Protein AF-A0A359E892-F1 (afdb_monomer)

Structure (mmCIF, N/CA/C/O backbone):
data_AF-A0A359E892-F1
#
_entry.id   AF-A0A359E892-F1
#
loop_
_atom_site.group_PDB
_atom_site.id
_atom_site.type_symbol
_atom_site.label_atom_id
_atom_site.label_alt_id
_atom_site.label_comp_id
_atom_site.label_asym_id
_atom_site.label_entity_id
_atom_site.label_seq_id
_atom_site.pdbx_PDB_ins_code
_atom_site.Cartn_x
_atom_site.Cartn_y
_atom_site.Cartn_z
_atom_site.occupancy
_atom_site.B_iso_or_equiv
_atom_site.auth_seq_id
_atom_site.auth_comp_id
_atom_site.auth_asym_id
_atom_site.auth_atom_id
_atom_site.pdbx_PDB_model_num
ATOM 1 N N . GLN A 1 1 ? -13.902 -1.724 32.786 1.00 58.81 1 GLN A N 1
ATOM 2 C CA . GLN A 1 1 ? -14.120 -2.306 31.445 1.00 58.81 1 GLN A CA 1
ATOM 3 C C . GLN A 1 1 ? -14.524 -1.246 30.412 1.00 58.81 1 GLN A C 1
ATOM 5 O O . GLN A 1 1 ? -14.119 -1.387 29.271 1.00 58.81 1 GLN A O 1
ATOM 10 N N . GLU A 1 2 ? -15.179 -0.138 30.788 1.00 62.97 2 GLU A N 1
ATOM 11 C CA . GLU A 1 2 ? -15.534 0.964 29.860 1.00 62.97 2 GLU A CA 1
ATOM 12 C C . GLU A 1 2 ? -14.334 1.720 29.248 1.00 62.97 2 GLU A C 1
ATOM 14 O O . GLU A 1 2 ? -14.378 2.104 28.084 1.00 62.97 2 GLU A O 1
ATOM 19 N N . ALA A 1 3 ? -13.229 1.887 29.985 1.00 68.88 3 ALA A N 1
ATOM 20 C CA . ALA A 1 3 ? -12.053 2.614 29.488 1.00 68.88 3 ALA A CA 1
ATOM 21 C C . ALA A 1 3 ? -11.307 1.894 28.344 1.00 68.88 3 ALA A C 1
ATOM 23 O O . ALA A 1 3 ? -10.743 2.558 27.481 1.00 68.88 3 ALA A O 1
ATOM 24 N N . ALA A 1 4 ? -11.314 0.554 28.322 1.00 74.25 4 ALA A N 1
ATOM 25 C CA . ALA A 1 4 ? -10.656 -0.225 27.269 1.00 74.25 4 ALA A CA 1
ATOM 26 C C . ALA A 1 4 ? -11.403 -0.093 25.931 1.00 74.25 4 ALA A C 1
ATOM 28 O O . ALA A 1 4 ? -10.790 0.240 24.925 1.00 74.25 4 ALA A O 1
ATOM 29 N N . GLY A 1 5 ? -12.738 -0.206 25.947 1.00 80.69 5 GLY A N 1
ATOM 30 C CA . GLY A 1 5 ? -13.552 -0.023 24.739 1.00 80.69 5 GLY A CA 1
ATOM 31 C C . GLY A 1 5 ? -13.447 1.385 24.142 1.00 80.69 5 GLY A C 1
ATOM 32 O O . GLY A 1 5 ? -13.447 1.538 22.924 1.00 80.69 5 GLY A O 1
ATOM 33 N N . TYR A 1 6 ? -13.284 2.417 24.980 1.00 85.81 6 TYR A N 1
ATOM 34 C CA . TYR A 1 6 ? -13.064 3.783 24.496 1.00 85.81 6 TYR A CA 1
ATOM 35 C C . TYR A 1 6 ? -11.696 3.950 23.813 1.00 85.81 6 TYR A C 1
ATOM 37 O O . TYR A 1 6 ? -11.580 4.673 22.823 1.00 85.81 6 TYR A O 1
ATOM 45 N N . ILE A 1 7 ? -10.655 3.268 24.308 1.00 87.81 7 ILE A N 1
ATOM 46 C CA . ILE A 1 7 ? -9.331 3.259 23.667 1.00 87.81 7 ILE A CA 1
ATOM 47 C C . ILE A 1 7 ? -9.412 2.577 22.299 1.00 87.81 7 ILE A C 1
ATOM 49 O O . ILE A 1 7 ? -8.893 3.129 21.329 1.00 87.81 7 ILE A O 1
ATOM 53 N N . ASP A 1 8 ? -10.099 1.440 22.202 1.00 89.44 8 ASP A N 1
ATOM 54 C CA . ASP A 1 8 ? -10.245 0.705 20.943 1.00 89.44 8 ASP A CA 1
ATOM 55 C C . ASP A 1 8 ? -11.016 1.528 19.900 1.00 89.44 8 ASP A C 1
ATOM 57 O O . ASP A 1 8 ? -10.581 1.655 18.756 1.00 89.44 8 ASP A O 1
ATOM 61 N N . GLU A 1 9 ? -12.103 2.195 20.304 1.00 92.75 9 GLU A N 1
ATOM 62 C CA . GLU A 1 9 ? -12.855 3.097 19.423 1.00 92.75 9 GLU A CA 1
ATOM 63 C C . GLU A 1 9 ? -11.991 4.269 18.922 1.00 92.75 9 GLU A C 1
ATOM 65 O O . GLU A 1 9 ? -12.062 4.662 17.752 1.00 92.75 9 GLU A O 1
ATOM 70 N N . LEU A 1 10 ? -11.155 4.846 19.790 1.00 94.38 10 LEU A N 1
ATOM 71 C CA . LEU A 1 10 ? -10.240 5.918 19.402 1.00 94.38 10 LEU A CA 1
ATOM 72 C C . LEU A 1 10 ? -9.145 5.425 18.452 1.00 94.38 10 LEU A C 1
ATOM 74 O O . LEU A 1 10 ? -8.853 6.117 17.473 1.00 94.38 10 LEU A O 1
ATOM 78 N N . ARG A 1 11 ? -8.563 4.246 18.703 1.00 94.69 11 ARG A N 1
ATOM 79 C CA . ARG A 1 11 ? -7.576 3.626 17.804 1.00 94.69 11 ARG A CA 1
ATOM 80 C C . ARG A 1 11 ? -8.186 3.362 16.434 1.00 94.69 11 ARG A C 1
ATOM 82 O O . ARG A 1 11 ? -7.589 3.735 15.432 1.00 94.69 11 ARG A O 1
ATOM 89 N N . GLU A 1 12 ? -9.414 2.859 16.389 1.00 95.75 12 GLU A N 1
ATOM 90 C CA . GLU A 1 12 ? -10.151 2.621 15.148 1.00 95.75 12 GLU A CA 1
ATOM 91 C C . GLU A 1 12 ? -10.404 3.923 14.363 1.00 95.75 12 GLU A C 1
ATOM 93 O O . GLU A 1 12 ? -10.210 3.984 13.145 1.00 95.75 12 GLU A O 1
ATOM 98 N N . LYS A 1 13 ? -10.769 5.017 15.049 1.00 97.12 13 LYS A N 1
ATOM 99 C CA . LYS A 1 13 ? -10.921 6.344 14.419 1.00 97.12 13 LYS A CA 1
ATOM 100 C C . LYS A 1 13 ? -9.596 6.891 13.884 1.00 97.12 13 LYS A C 1
ATOM 102 O O . LYS A 1 13 ? -9.589 7.517 12.821 1.00 97.12 13 LYS A O 1
ATOM 107 N N . LEU A 1 14 ? -8.495 6.690 14.609 1.00 97.94 14 LEU A N 1
ATOM 108 C CA . LEU A 1 14 ? -7.162 7.118 14.183 1.00 97.94 14 LEU A CA 1
ATOM 109 C C . LEU A 1 14 ? -6.660 6.305 12.984 1.00 97.94 14 LEU A C 1
ATOM 111 O O . LEU A 1 14 ? -6.164 6.900 12.025 1.00 97.94 14 LEU A O 1
ATOM 115 N N . ALA A 1 15 ? -6.869 4.988 12.997 1.00 97.94 15 ALA A N 1
ATOM 116 C CA . ALA A 1 15 ? -6.568 4.097 11.885 1.00 97.94 15 ALA A CA 1
ATOM 117 C C . ALA A 1 15 ? -7.320 4.520 10.620 1.00 97.94 15 ALA A C 1
ATOM 119 O O . ALA A 1 15 ? -6.697 4.773 9.588 1.00 97.94 15 ALA A O 1
ATOM 120 N N . ARG A 1 16 ? -8.641 4.738 10.730 1.00 98.38 16 ARG A N 1
ATOM 121 C CA . ARG A 1 16 ? -9.456 5.251 9.622 1.00 98.38 16 ARG A CA 1
ATOM 122 C C . ARG A 1 16 ? -8.904 6.561 9.070 1.00 98.38 16 ARG A C 1
ATOM 124 O O . ARG A 1 16 ? -8.753 6.698 7.863 1.00 98.38 16 ARG A O 1
ATOM 131 N N . LYS A 1 17 ? -8.580 7.520 9.941 1.00 98.38 17 LYS A N 1
ATOM 132 C CA . LYS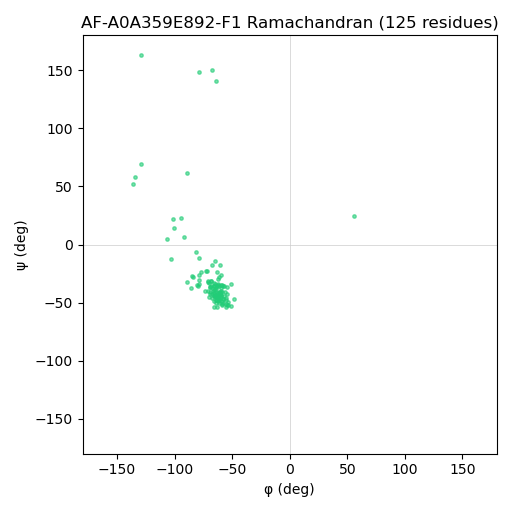 A 1 17 ? -8.045 8.825 9.529 1.00 98.38 17 LYS A CA 1
ATOM 133 C C . LYS A 1 17 ? -6.711 8.692 8.784 1.00 98.38 17 LYS A C 1
ATOM 135 O O . LYS A 1 17 ? -6.495 9.387 7.793 1.00 98.38 17 LYS A O 1
ATOM 140 N N . SER A 1 18 ? -5.810 7.835 9.269 1.00 98.25 18 SER A N 1
ATOM 141 C CA . SER A 1 18 ? -4.525 7.563 8.612 1.00 98.25 18 SER A CA 1
ATOM 142 C C . SER A 1 18 ? -4.734 6.953 7.223 1.00 98.25 18 SER A C 1
ATOM 144 O O . SER A 1 18 ? -4.163 7.435 6.242 1.00 98.25 18 SER A O 1
ATOM 146 N N . TYR A 1 19 ? -5.627 5.970 7.126 1.00 98.69 19 TYR A N 1
ATOM 147 C CA . TYR A 1 19 ? -5.986 5.320 5.873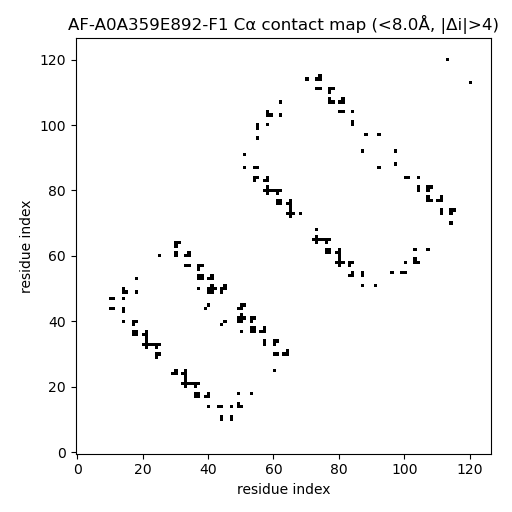 1.00 98.69 19 TYR A CA 1
ATOM 148 C C . TYR A 1 19 ? -6.660 6.281 4.879 1.00 98.69 19 TYR A C 1
ATOM 150 O O . TYR A 1 19 ? -6.280 6.338 3.715 1.00 98.69 19 TYR A O 1
ATOM 158 N N . GLU A 1 20 ? -7.607 7.113 5.314 1.00 98.62 20 GLU A N 1
ATOM 159 C CA . GLU A 1 20 ? -8.262 8.109 4.453 1.00 98.62 20 GLU A CA 1
ATOM 160 C C . GLU A 1 20 ? -7.264 9.130 3.883 1.00 98.62 20 GLU A C 1
ATOM 162 O O . GLU A 1 20 ? -7.388 9.546 2.726 1.00 98.62 20 GLU A O 1
ATOM 167 N N . ALA A 1 21 ? -6.245 9.502 4.665 1.00 98.62 21 ALA A N 1
ATOM 168 C CA . ALA A 1 21 ? -5.150 10.334 4.181 1.00 98.62 21 ALA A CA 1
ATOM 169 C C . ALA A 1 21 ? -4.318 9.611 3.110 1.00 98.62 21 ALA A C 1
ATOM 171 O O . ALA A 1 21 ? -3.998 10.220 2.089 1.00 98.62 21 ALA A O 1
ATOM 172 N N . ALA A 1 22 ? -4.027 8.317 3.279 1.00 98.56 22 ALA A N 1
ATOM 173 C CA . ALA A 1 22 ? -3.400 7.525 2.221 1.00 98.56 22 ALA A CA 1
ATOM 174 C C . ALA A 1 22 ? -4.239 7.515 0.938 1.00 98.56 22 ALA A C 1
ATOM 176 O O . ALA A 1 22 ? -3.720 7.799 -0.137 1.00 98.56 22 ALA A O 1
ATOM 177 N N . GLN A 1 23 ? -5.546 7.270 1.056 1.00 98.62 23 GLN A N 1
ATOM 178 C CA . GLN A 1 23 ? -6.468 7.246 -0.081 1.00 98.62 23 GLN A CA 1
ATOM 179 C C . GLN A 1 23 ? -6.511 8.583 -0.827 1.00 98.62 23 GLN A C 1
ATOM 181 O O . GLN A 1 23 ? -6.643 8.613 -2.049 1.00 98.62 23 GLN A O 1
ATOM 186 N N . PHE A 1 24 ? -6.389 9.709 -0.120 1.00 98.62 24 PHE A N 1
ATOM 187 C CA . PHE A 1 24 ? -6.242 11.013 -0.764 1.00 98.62 24 PHE A CA 1
ATOM 188 C C . PHE A 1 24 ? -4.972 11.089 -1.625 1.00 98.62 24 PHE A C 1
ATOM 190 O O . PHE A 1 24 ? -5.031 11.569 -2.758 1.00 98.62 24 PHE A O 1
ATOM 197 N N . TYR A 1 25 ? -3.843 10.582 -1.128 1.00 98.62 25 TYR A N 1
ATOM 198 C CA . TYR A 1 25 ? -2.603 10.542 -1.901 1.00 98.62 25 TYR A CA 1
ATOM 199 C C . TYR A 1 25 ? -2.677 9.575 -3.084 1.00 98.62 25 TYR A C 1
ATOM 201 O O . TYR A 1 25 ? -2.191 9.930 -4.151 1.00 98.62 25 TYR A O 1
ATOM 209 N N . VAL A 1 26 ? -3.347 8.424 -2.943 1.00 98.12 26 VAL A N 1
ATOM 210 C CA . VAL A 1 26 ? -3.616 7.506 -4.067 1.00 98.12 26 VAL A CA 1
ATOM 211 C C . VAL A 1 26 ? -4.412 8.228 -5.158 1.00 98.12 26 VAL A C 1
ATOM 213 O O . VAL A 1 26 ? -3.975 8.297 -6.301 1.00 98.12 26 VAL A O 1
ATOM 216 N N . ARG A 1 27 ? -5.536 8.868 -4.802 1.00 97.94 27 ARG A N 1
ATOM 217 C CA . ARG A 1 27 ? -6.388 9.598 -5.765 1.00 97.94 27 ARG A CA 1
ATOM 218 C C . ARG A 1 27 ? -5.707 10.792 -6.430 1.00 97.94 27 ARG A C 1
ATOM 220 O O . ARG A 1 27 ? -6.158 11.233 -7.479 1.00 97.94 27 ARG A O 1
ATOM 227 N N . THR A 1 28 ? -4.678 11.349 -5.798 1.00 98.06 28 THR A N 1
ATOM 228 C CA . THR A 1 28 ? -3.894 12.467 -6.343 1.00 98.06 28 THR A CA 1
ATOM 229 C C . THR A 1 28 ? -2.572 12.006 -6.955 1.00 98.06 28 THR A C 1
ATOM 231 O O . THR A 1 28 ? -1.700 12.835 -7.197 1.00 98.06 28 THR A O 1
ATOM 234 N N . GLU A 1 29 ? -2.418 10.695 -7.189 1.00 97.69 29 GLU A N 1
ATOM 235 C CA . GLU A 1 29 ? -1.244 10.060 -7.803 1.00 9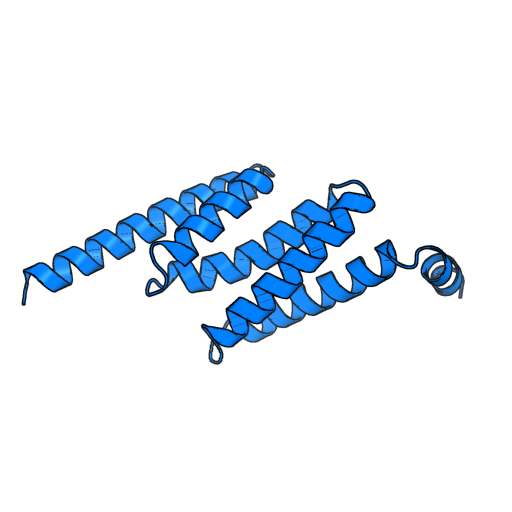7.69 29 GLU A CA 1
ATOM 236 C C . GLU A 1 29 ? 0.084 10.360 -7.075 1.00 97.69 29 GLU A C 1
ATOM 238 O O . GLU A 1 29 ? 1.181 10.278 -7.627 1.00 97.69 29 GLU A O 1
ATOM 243 N N . GLN A 1 30 ? 0.009 10.687 -5.784 1.00 98.50 30 GLN A N 1
ATOM 244 C CA . GLN A 1 30 ? 1.158 10.925 -4.916 1.00 98.50 30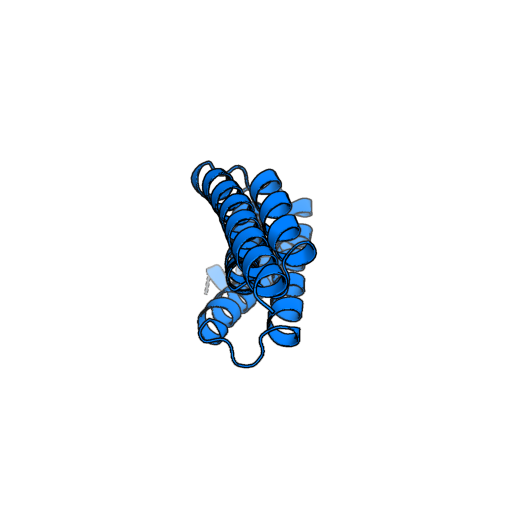 GLN A CA 1
ATOM 245 C C . GLN A 1 30 ? 1.605 9.616 -4.256 1.00 98.50 30 GLN A C 1
ATOM 247 O O . GLN A 1 30 ? 1.615 9.477 -3.030 1.00 98.50 30 GLN A O 1
ATOM 252 N N . TYR A 1 31 ? 2.010 8.646 -5.074 1.00 98.38 31 TYR A N 1
ATOM 253 C CA . TYR A 1 31 ? 2.216 7.255 -4.654 1.00 98.38 31 TYR A CA 1
ATOM 254 C C . TYR A 1 31 ? 3.210 7.057 -3.505 1.00 98.38 31 TYR A C 1
ATOM 256 O O . TYR A 1 31 ? 3.021 6.197 -2.646 1.00 98.38 31 TYR A O 1
ATOM 264 N N . LYS A 1 32 ? 4.276 7.867 -3.452 1.00 98.25 32 LYS A N 1
ATOM 265 C CA . LYS A 1 32 ? 5.247 7.818 -2.347 1.00 98.25 32 LYS A CA 1
ATOM 266 C C . LYS A 1 32 ? 4.603 8.219 -1.019 1.00 98.25 32 LYS A C 1
ATOM 268 O O . LYS A 1 32 ? 4.864 7.592 0.002 1.00 98.25 32 LYS A O 1
ATOM 273 N N . ALA A 1 33 ? 3.786 9.271 -1.028 1.00 98.50 33 ALA A N 1
ATOM 274 C CA . ALA A 1 33 ? 3.079 9.723 0.163 1.00 98.50 33 ALA A CA 1
ATOM 275 C C . ALA A 1 33 ? 1.992 8.718 0.560 1.00 98.50 33 ALA A C 1
ATOM 277 O O . ALA A 1 33 ? 1.885 8.384 1.736 1.00 98.50 33 ALA A O 1
ATOM 278 N N . ALA A 1 34 ? 1.260 8.173 -0.414 1.00 98.75 34 ALA A N 1
ATOM 279 C CA . ALA A 1 34 ? 0.306 7.095 -0.182 1.00 98.75 34 ALA A CA 1
ATOM 280 C C . ALA A 1 34 ? 0.967 5.902 0.520 1.00 98.75 34 ALA A C 1
ATOM 282 O O . ALA A 1 34 ? 0.517 5.526 1.598 1.00 98.75 34 ALA A O 1
ATOM 283 N N . ALA A 1 35 ? 2.091 5.397 -0.003 1.00 98.62 35 ALA A N 1
ATOM 284 C CA . ALA A 1 35 ? 2.828 4.287 0.602 1.00 98.62 35 ALA A CA 1
ATOM 285 C C . ALA A 1 35 ? 3.201 4.555 2.071 1.00 98.62 35 ALA A C 1
ATOM 287 O O . ALA A 1 35 ? 3.002 3.683 2.907 1.00 98.62 35 ALA A O 1
ATOM 288 N N . ILE A 1 36 ? 3.663 5.769 2.401 1.00 98.56 36 ILE A N 1
ATOM 289 C CA . ILE A 1 36 ? 4.011 6.163 3.780 1.00 98.56 36 ILE A CA 1
ATOM 290 C C . ILE A 1 36 ? 2.790 6.132 4.711 1.00 98.56 36 ILE A C 1
ATOM 292 O O . ILE A 1 36 ? 2.898 5.730 5.867 1.00 98.56 36 ILE A O 1
ATOM 296 N N . TYR A 1 37 ? 1.628 6.599 4.251 1.00 98.62 37 TYR A N 1
ATOM 297 C CA . TYR A 1 37 ? 0.422 6.623 5.084 1.00 98.62 37 TYR A CA 1
ATOM 298 C C . TYR A 1 37 ? -0.258 5.250 5.186 1.00 98.62 37 TYR A C 1
ATOM 300 O O . TYR A 1 37 ? -0.852 4.950 6.224 1.00 98.62 37 TYR A O 1
ATOM 308 N N . LEU A 1 38 ? -0.153 4.408 4.154 1.00 98.75 38 LEU A N 1
ATOM 309 C CA . LEU A 1 38 ? -0.589 3.010 4.217 1.00 98.75 38 LEU A CA 1
ATOM 310 C C . LEU A 1 38 ? 0.261 2.249 5.235 1.00 98.75 38 LEU A C 1
ATOM 312 O O . LEU A 1 38 ? -0.292 1.696 6.179 1.00 98.75 38 LEU A O 1
ATOM 316 N N . ASP A 1 39 ? 1.587 2.353 5.128 1.00 98.31 39 ASP A N 1
ATOM 317 C CA . ASP A 1 39 ? 2.546 1.762 6.068 1.00 98.31 39 ASP A CA 1
ATOM 318 C C . ASP A 1 39 ? 2.286 2.214 7.510 1.00 98.31 39 ASP A C 1
ATOM 320 O O . ASP A 1 39 ? 2.124 1.401 8.415 1.00 98.31 39 ASP A O 1
ATOM 324 N N . ARG A 1 40 ? 2.071 3.522 7.712 1.00 98.31 40 ARG A N 1
ATOM 325 C CA . ARG A 1 40 ? 1.673 4.068 9.016 1.00 98.31 40 ARG A CA 1
ATOM 326 C C . ARG A 1 40 ? 0.401 3.423 9.565 1.00 98.31 40 ARG A C 1
ATOM 328 O O . ARG A 1 40 ? 0.312 3.204 10.769 1.00 98.31 40 ARG A O 1
ATOM 335 N N . THR A 1 41 ? -0.593 3.182 8.715 1.00 98.44 41 THR A N 1
ATOM 336 C CA . THR A 1 41 ? -1.856 2.562 9.136 1.00 98.44 41 THR A CA 1
ATOM 337 C C . THR A 1 41 ? -1.616 1.129 9.601 1.00 98.44 41 THR A C 1
ATOM 339 O O . THR A 1 41 ? -2.123 0.744 10.652 1.00 98.44 41 THR A O 1
ATOM 342 N N . ILE A 1 42 ? -0.807 0.379 8.854 1.00 97.94 42 ILE A N 1
ATOM 343 C CA . ILE A 1 42 ? -0.472 -1.020 9.132 1.00 97.94 42 ILE A CA 1
ATOM 344 C C . ILE A 1 42 ? 0.333 -1.136 10.428 1.00 97.94 42 ILE A C 1
ATOM 346 O O . ILE A 1 42 ? -0.011 -1.931 11.296 1.00 97.94 42 ILE A O 1
ATOM 350 N N . ASP A 1 43 ? 1.368 -0.315 10.588 1.00 97.00 43 ASP A N 1
ATOM 351 C CA . ASP A 1 43 ? 2.311 -0.448 11.697 1.00 97.00 43 ASP A CA 1
ATOM 352 C C . ASP A 1 43 ? 1.772 0.119 13.016 1.00 97.00 43 ASP A C 1
ATOM 354 O O . ASP A 1 43 ? 2.066 -0.408 14.089 1.00 97.00 43 ASP A O 1
ATOM 358 N N . GLN A 1 44 ? 0.979 1.196 12.972 1.00 97.25 44 GLN A N 1
ATOM 359 C CA . GLN A 1 44 ? 0.426 1.798 14.193 1.00 97.25 44 GLN A CA 1
ATOM 360 C C . GLN A 1 44 ? -0.862 1.120 14.666 1.00 97.25 44 GLN A C 1
ATOM 362 O O . GLN A 1 44 ? -1.159 1.165 15.864 1.00 97.25 44 GLN A O 1
ATOM 367 N N . TYR A 1 45 ? -1.620 0.518 13.745 1.00 96.06 45 TYR A N 1
ATOM 368 C CA . TYR A 1 45 ? -2.943 -0.047 14.014 1.00 96.06 45 TYR A CA 1
ATOM 369 C C . TYR A 1 45 ? -3.142 -1.430 13.361 1.00 96.06 45 TYR A C 1
ATOM 371 O O . TYR A 1 45 ? -4.144 -1.616 12.659 1.00 96.06 45 TYR A O 1
ATOM 379 N N . PRO A 1 46 ? -2.232 -2.403 13.576 1.00 94.25 46 PRO A N 1
ATOM 380 C CA . PRO A 1 46 ? -2.266 -3.706 12.903 1.00 94.25 46 PRO A CA 1
ATOM 381 C C . PRO A 1 46 ? -3.536 -4.515 13.204 1.00 94.25 46 PRO A C 1
ATOM 383 O O . PRO A 1 46 ? -3.975 -5.302 12.374 1.00 94.25 46 PRO A O 1
ATOM 386 N N . GLU A 1 47 ? -4.153 -4.300 14.368 1.00 91.94 47 GLU A N 1
ATOM 387 C CA . GLU A 1 47 ? -5.414 -4.930 14.773 1.00 91.94 47 GLU A CA 1
ATOM 388 C C . GLU A 1 47 ? -6.670 -4.304 14.142 1.00 91.94 47 GLU A C 1
ATOM 390 O O . GLU A 1 47 ? -7.766 -4.853 14.264 1.00 91.94 47 GLU A O 1
ATOM 395 N N . SER A 1 48 ? -6.541 -3.142 13.495 1.00 94.94 48 SER A N 1
ATOM 396 C CA . SER A 1 48 ? -7.681 -2.461 12.882 1.00 94.94 48 SER A CA 1
ATOM 397 C C . SER A 1 48 ? -8.045 -3.093 11.542 1.00 94.94 48 SER A C 1
ATOM 399 O O . SER A 1 48 ? -7.180 -3.492 10.760 1.00 94.94 48 SER A O 1
ATOM 401 N N . LYS A 1 49 ? -9.332 -3.058 11.184 1.00 93.44 49 LYS A N 1
ATOM 402 C CA . LYS A 1 49 ? -9.780 -3.460 9.836 1.00 93.44 49 LYS A CA 1
ATOM 403 C C . LYS A 1 49 ? -9.168 -2.609 8.713 1.00 93.44 49 LYS A C 1
ATOM 405 O O . LYS A 1 49 ? -9.211 -2.989 7.546 1.00 93.44 49 LYS A O 1
ATOM 410 N N . TRP A 1 50 ? -8.634 -1.432 9.048 1.00 98.00 50 TRP A N 1
ATOM 411 C CA . TRP A 1 50 ? -7.971 -0.553 8.090 1.00 98.00 50 TRP A CA 1
ATOM 412 C C . TRP A 1 50 ? -6.564 -1.029 7.747 1.00 98.00 50 TRP A C 1
ATOM 414 O O . TRP A 1 50 ? -6.103 -0.695 6.665 1.00 98.00 50 TRP A O 1
ATOM 424 N N . ALA A 1 51 ? -5.900 -1.812 8.604 1.00 97.62 51 ALA A N 1
ATOM 425 C CA . ALA A 1 51 ? -4.588 -2.379 8.295 1.00 97.62 51 ALA A CA 1
ATOM 426 C C . ALA A 1 51 ? -4.671 -3.419 7.171 1.00 97.62 51 ALA A C 1
ATOM 428 O O . ALA A 1 51 ? -3.905 -3.338 6.214 1.00 97.62 51 ALA A O 1
ATOM 429 N N . GLU A 1 52 ? -5.651 -4.329 7.236 1.00 97.88 52 GLU A N 1
ATOM 430 C CA . GLU A 1 52 ? -5.921 -5.305 6.170 1.00 97.88 52 GLU A CA 1
ATOM 431 C C . GLU A 1 52 ? -6.155 -4.591 4.834 1.00 97.88 52 GLU A C 1
ATOM 433 O O . GLU A 1 52 ? -5.483 -4.868 3.842 1.00 97.88 52 GLU A O 1
ATOM 438 N N . ARG A 1 53 ? -7.054 -3.598 4.819 1.00 98.19 53 ARG A N 1
ATOM 439 C CA . ARG A 1 53 ? -7.335 -2.835 3.601 1.00 98.19 53 ARG A CA 1
ATOM 440 C C . ARG A 1 53 ? -6.141 -1.994 3.137 1.00 98.19 53 ARG A C 1
ATOM 442 O O . ARG A 1 53 ? -5.930 -1.856 1.936 1.00 98.19 53 ARG A O 1
ATOM 449 N N . ALA A 1 54 ? -5.358 -1.444 4.063 1.00 98.62 54 ALA A N 1
ATOM 450 C CA . ALA A 1 54 ? -4.170 -0.668 3.735 1.00 98.62 54 ALA A CA 1
ATOM 451 C C . ALA A 1 54 ? -3.103 -1.518 3.038 1.00 98.62 54 ALA A C 1
ATOM 453 O O . ALA A 1 54 ? -2.467 -1.009 2.123 1.00 98.62 54 ALA A O 1
ATOM 454 N N . LEU A 1 55 ? -2.931 -2.789 3.416 1.00 98.62 55 LEU A N 1
ATOM 455 C CA . LEU A 1 55 ? -2.029 -3.704 2.709 1.00 98.62 55 LEU A CA 1
ATOM 456 C C . LEU A 1 55 ? -2.491 -3.951 1.272 1.00 98.62 55 LEU A C 1
ATOM 458 O O . LEU A 1 55 ? -1.685 -3.791 0.361 1.00 98.62 55 LEU A O 1
ATOM 462 N N . VAL A 1 56 ? -3.780 -4.254 1.059 1.00 98.75 56 VAL A N 1
ATOM 463 C CA . VAL A 1 56 ? -4.354 -4.445 -0.291 1.00 98.75 56 VAL A CA 1
ATOM 464 C C . VAL A 1 56 ? -4.054 -3.235 -1.176 1.00 98.75 56 VAL A C 1
ATOM 466 O O . VAL A 1 56 ? -3.478 -3.357 -2.257 1.00 98.75 56 VAL A O 1
ATOM 469 N N . ASP A 1 57 ? -4.375 -2.037 -0.686 1.00 98.75 57 ASP A N 1
ATOM 470 C CA . ASP A 1 57 ? -4.167 -0.818 -1.461 1.00 98.75 57 ASP A CA 1
ATOM 471 C C . ASP A 1 57 ? -2.677 -0.446 -1.583 1.00 98.75 57 ASP A C 1
ATOM 473 O O . ASP A 1 57 ? -2.298 0.246 -2.526 1.00 98.75 57 ASP A O 1
ATOM 477 N N . GLN A 1 58 ? -1.808 -0.901 -0.673 1.00 98.88 58 GLN A N 1
ATOM 478 C CA . GLN A 1 58 ? -0.360 -0.675 -0.745 1.00 98.88 58 GLN A CA 1
ATOM 479 C C . GLN A 1 58 ? 0.293 -1.528 -1.832 1.00 98.88 58 GLN A C 1
ATOM 481 O O . GLN A 1 58 ? 1.132 -1.000 -2.564 1.00 98.88 58 GLN A O 1
ATOM 486 N N . ILE A 1 59 ? -0.135 -2.786 -1.988 1.00 98.88 59 ILE A N 1
ATOM 487 C CA . ILE A 1 59 ? 0.283 -3.672 -3.087 1.00 98.88 59 ILE A CA 1
ATOM 488 C C . ILE A 1 59 ? -0.011 -2.981 -4.422 1.00 98.88 59 ILE A C 1
ATOM 490 O O . ILE A 1 59 ? 0.907 -2.743 -5.214 1.00 98.88 59 ILE A O 1
ATOM 494 N N . LYS A 1 60 ? -1.265 -2.555 -4.618 1.00 98.88 60 LYS A N 1
ATOM 495 C CA . LYS A 1 60 ? -1.699 -1.839 -5.823 1.00 98.88 60 LYS A CA 1
ATOM 496 C C . LYS A 1 60 ? -0.964 -0.515 -6.027 1.00 98.88 60 LYS A C 1
ATOM 498 O O . LYS A 1 60 ? -0.455 -0.246 -7.110 1.00 98.88 60 LYS A O 1
ATOM 503 N N . ASN A 1 61 ? -0.844 0.302 -4.979 1.00 98.81 61 ASN A N 1
ATOM 504 C CA . ASN A 1 61 ? -0.152 1.587 -5.053 1.00 98.81 61 ASN A CA 1
ATOM 505 C C . ASN A 1 61 ? 1.313 1.424 -5.484 1.00 98.81 61 ASN A C 1
ATOM 507 O O . ASN A 1 61 ? 1.836 2.290 -6.180 1.00 98.81 61 ASN A O 1
ATOM 511 N N . TYR A 1 62 ? 1.994 0.346 -5.080 1.00 98.88 62 TYR A N 1
ATOM 512 C CA . TYR A 1 62 ? 3.355 0.075 -5.542 1.00 98.88 62 TYR A CA 1
ATOM 513 C C . TYR A 1 62 ? 3.426 -0.298 -7.025 1.00 98.88 62 TYR A C 1
ATOM 515 O O . TYR A 1 62 ? 4.365 0.154 -7.683 1.00 98.88 62 TYR A O 1
ATOM 523 N N . ILE A 1 63 ? 2.441 -1.031 -7.555 1.00 98.81 63 ILE A N 1
ATOM 524 C CA . ILE A 1 63 ? 2.319 -1.323 -8.993 1.00 98.81 63 ILE A CA 1
ATOM 525 C C . ILE A 1 63 ? 2.108 -0.020 -9.769 1.00 98.81 63 ILE A C 1
ATOM 527 O O . ILE A 1 63 ? 2.926 0.324 -10.621 1.00 98.81 63 ILE A O 1
ATOM 531 N N . ASP A 1 64 ? 1.110 0.782 -9.385 1.00 98.69 64 ASP A N 1
ATOM 532 C CA . ASP A 1 64 ? 0.820 2.069 -10.033 1.00 98.69 64 ASP A CA 1
ATOM 533 C C . ASP A 1 64 ? 2.024 3.026 -9.995 1.00 98.69 64 ASP A C 1
ATOM 535 O O . ASP A 1 64 ? 2.270 3.805 -10.929 1.00 98.69 64 ASP A O 1
ATOM 539 N N . TYR A 1 65 ? 2.787 2.978 -8.898 1.00 98.50 65 TYR A N 1
ATOM 540 C CA . TYR A 1 65 ? 3.995 3.771 -8.738 1.00 98.50 65 TYR A CA 1
ATOM 541 C C . TYR A 1 65 ? 5.131 3.269 -9.632 1.00 98.50 65 TYR A C 1
ATOM 543 O O . TYR A 1 65 ? 5.888 4.077 -10.181 1.00 98.50 65 TYR A O 1
ATOM 551 N N . ALA A 1 66 ? 5.286 1.953 -9.762 1.00 98.44 66 ALA A N 1
ATOM 552 C CA . ALA A 1 66 ? 6.251 1.350 -10.666 1.00 98.44 66 ALA A CA 1
ATOM 553 C C . ALA A 1 66 ? 5.934 1.738 -12.115 1.00 98.44 66 ALA A C 1
ATOM 555 O O . ALA A 1 66 ? 6.800 2.314 -12.770 1.00 98.44 66 ALA A O 1
ATOM 556 N N . ASP A 1 67 ? 4.692 1.576 -12.570 1.00 98.19 67 ASP A N 1
ATOM 557 C CA . ASP A 1 67 ? 4.263 1.888 -13.942 1.00 98.19 67 ASP A CA 1
ATOM 558 C C . ASP A 1 67 ? 4.670 3.301 -14.399 1.00 98.19 67 ASP A C 1
ATOM 560 O O . ASP A 1 67 ? 5.035 3.521 -15.551 1.00 98.19 67 ASP A O 1
ATOM 564 N N . ARG A 1 68 ? 4.682 4.272 -13.477 1.00 97.44 68 ARG A N 1
ATOM 565 C CA . ARG A 1 68 ? 5.016 5.686 -13.745 1.00 97.44 68 ARG A CA 1
ATOM 566 C C . ARG A 1 68 ? 6.480 6.041 -13.489 1.00 97.44 68 ARG A C 1
ATOM 568 O O . ARG A 1 68 ? 6.810 7.194 -13.204 1.00 97.44 68 ARG A O 1
ATOM 575 N N . SER A 1 69 ? 7.367 5.057 -13.525 1.00 96.88 69 SER A N 1
ATOM 576 C CA . SER A 1 69 ? 8.758 5.220 -13.119 1.00 96.88 69 SER A CA 1
ATOM 577 C C . SER A 1 69 ? 9.766 4.731 -14.140 1.00 96.88 69 SER A C 1
ATOM 579 O O . SER A 1 69 ? 9.462 3.959 -15.034 1.00 96.88 69 SER A O 1
ATOM 581 N N . VAL A 1 70 ? 11.013 5.169 -13.969 1.00 94.31 70 VAL A N 1
ATOM 582 C CA . VAL A 1 70 ? 12.150 4.650 -14.737 1.00 94.31 70 VAL A CA 1
ATOM 583 C C . VAL A 1 70 ? 12.436 3.188 -14.379 1.00 94.31 70 VAL A C 1
ATOM 585 O O . VAL A 1 70 ? 12.247 2.799 -13.225 1.00 94.31 70 VAL A O 1
ATOM 588 N N . ALA A 1 71 ? 12.970 2.416 -15.331 1.00 90.31 71 ALA A N 1
ATOM 589 C CA . ALA A 1 71 ? 13.210 0.971 -15.213 1.00 90.31 71 ALA A CA 1
ATOM 590 C C . ALA A 1 71 ? 13.921 0.545 -13.916 1.00 90.31 71 ALA A C 1
ATOM 592 O O . ALA A 1 71 ? 13.445 -0.326 -13.189 1.00 90.31 71 ALA A O 1
ATOM 593 N N . SER A 1 72 ? 15.005 1.233 -13.538 1.00 88.00 72 SER A N 1
ATOM 594 C CA . SER A 1 72 ? 15.749 0.927 -12.303 1.00 88.00 72 SER A CA 1
ATOM 595 C C . SER A 1 72 ? 14.903 1.044 -11.032 1.00 88.00 72 SER A C 1
ATOM 597 O O . SER A 1 72 ? 15.181 0.395 -10.027 1.00 88.00 72 SER A O 1
ATOM 599 N N . LYS A 1 73 ? 13.862 1.878 -11.065 1.00 96.88 73 LYS A N 1
ATOM 600 C CA . LYS A 1 73 ? 12.942 2.110 -9.957 1.00 96.88 73 LYS A CA 1
ATOM 601 C C . LYS A 1 73 ? 11.600 1.394 -10.128 1.00 96.88 73 LYS A C 1
ATOM 603 O O . LYS A 1 73 ? 10.835 1.347 -9.168 1.00 96.88 73 LYS A O 1
ATOM 608 N N . GLN A 1 74 ? 11.300 0.864 -11.310 1.00 98.06 74 GLN A N 1
ATOM 609 C CA . GLN A 1 74 ? 10.187 -0.057 -11.533 1.00 98.06 74 GLN A CA 1
ATOM 610 C C . GLN A 1 74 ? 10.438 -1.363 -10.787 1.00 98.06 74 GLN A C 1
ATOM 612 O O . GLN A 1 74 ? 9.640 -1.715 -9.924 1.00 98.06 74 GLN A O 1
ATOM 617 N N . ALA A 1 75 ? 11.597 -1.991 -11.022 1.00 96.69 75 ALA A N 1
ATOM 618 C CA . ALA A 1 75 ? 11.965 -3.247 -10.372 1.00 96.69 75 ALA A CA 1
ATOM 619 C C . ALA A 1 75 ? 11.874 -3.152 -8.839 1.00 96.69 75 ALA A C 1
ATOM 621 O O . ALA A 1 75 ? 11.173 -3.938 -8.215 1.00 96.69 75 ALA A O 1
ATOM 622 N N . GLU A 1 76 ? 12.476 -2.112 -8.241 1.00 97.88 76 GLU A N 1
ATOM 623 C CA . GLU A 1 76 ? 12.415 -1.866 -6.788 1.00 97.88 76 GLU A CA 1
ATOM 624 C C . GLU A 1 76 ? 10.970 -1.804 -6.256 1.00 97.88 76 GLU A C 1
ATOM 626 O O . GLU A 1 76 ? 10.692 -2.228 -5.138 1.00 97.88 76 GLU A O 1
ATOM 631 N N . ARG A 1 77 ? 10.039 -1.238 -7.028 1.00 98.56 77 ARG A N 1
ATOM 632 C CA . ARG A 1 77 ? 8.657 -1.028 -6.587 1.00 98.56 77 ARG A CA 1
ATOM 633 C C . ARG A 1 77 ? 7.770 -2.243 -6.810 1.00 98.56 77 ARG A C 1
ATOM 635 O O . ARG A 1 77 ? 6.977 -2.533 -5.921 1.00 98.56 77 ARG A O 1
ATOM 642 N N . TYR A 1 78 ? 7.932 -2.978 -7.909 1.00 98.62 78 TYR A N 1
ATOM 643 C CA . TYR A 1 78 ? 7.256 -4.269 -8.062 1.00 98.62 78 TYR A CA 1
ATOM 644 C C . TYR A 1 78 ? 7.697 -5.247 -6.974 1.00 98.62 78 TYR A C 1
ATOM 646 O O . TYR A 1 78 ? 6.847 -5.876 -6.356 1.00 98.62 78 TYR A O 1
ATOM 654 N N . THR A 1 79 ? 8.992 -5.286 -6.635 1.00 98.25 79 THR A N 1
ATOM 655 C CA . THR A 1 79 ? 9.475 -6.079 -5.494 1.00 98.25 79 THR A CA 1
ATOM 656 C C . THR A 1 79 ? 8.782 -5.680 -4.191 1.00 98.25 79 THR A C 1
ATOM 658 O O . THR A 1 79 ? 8.298 -6.552 -3.482 1.00 98.25 79 THR A O 1
ATOM 661 N N . LYS A 1 80 ? 8.617 -4.380 -3.906 1.00 98.69 80 LYS A N 1
ATOM 662 C CA . LYS A 1 80 ? 7.852 -3.937 -2.722 1.00 98.69 80 LYS A CA 1
ATOM 663 C C . LYS A 1 80 ? 6.386 -4.358 -2.757 1.00 98.69 80 LYS A C 1
ATOM 665 O O . LYS A 1 80 ? 5.819 -4.629 -1.703 1.00 98.69 80 LYS A O 1
ATOM 670 N N . SER A 1 81 ? 5.763 -4.394 -3.934 1.00 98.75 81 SER A N 1
ATOM 671 C CA . SER A 1 81 ? 4.400 -4.910 -4.091 1.00 98.75 81 SER A CA 1
ATOM 672 C C . SER A 1 81 ? 4.330 -6.388 -3.684 1.00 98.75 81 SER A C 1
ATOM 674 O O . SER A 1 81 ? 3.524 -6.745 -2.827 1.00 98.75 81 SER A O 1
ATOM 676 N N . ILE A 1 82 ? 5.263 -7.205 -4.185 1.00 98.75 82 ILE A N 1
ATOM 677 C CA . ILE A 1 82 ? 5.383 -8.639 -3.876 1.00 98.75 82 ILE A CA 1
ATOM 678 C C . ILE A 1 82 ? 5.657 -8.873 -2.381 1.00 98.75 82 ILE A C 1
ATOM 680 O O . ILE A 1 82 ? 4.948 -9.640 -1.736 1.00 98.75 82 ILE A O 1
ATOM 684 N N . GLU A 1 83 ? 6.608 -8.150 -1.785 1.00 98.69 83 GLU A N 1
ATOM 685 C CA . GLU A 1 83 ? 6.897 -8.224 -0.341 1.00 98.69 83 GLU A CA 1
ATOM 686 C C . GLU A 1 83 ? 5.670 -7.844 0.510 1.00 98.69 83 GLU A C 1
ATOM 688 O O . GLU A 1 83 ? 5.400 -8.437 1.558 1.00 98.69 83 GLU A O 1
ATOM 693 N N . THR A 1 84 ? 4.893 -6.853 0.059 1.00 98.62 84 THR A N 1
ATOM 694 C CA . THR A 1 84 ? 3.665 -6.433 0.750 1.00 98.62 84 THR A CA 1
ATOM 695 C C . THR A 1 84 ? 2.581 -7.510 0.653 1.00 98.62 84 THR A C 1
ATOM 697 O O . THR A 1 84 ? 1.867 -7.740 1.631 1.00 98.62 84 THR A O 1
ATOM 700 N N . TYR A 1 85 ? 2.480 -8.210 -0.480 1.00 98.69 85 TYR A N 1
ATOM 701 C CA . TYR A 1 85 ? 1.604 -9.371 -0.645 1.00 98.69 85 TYR A CA 1
ATOM 702 C C . TYR A 1 85 ? 1.982 -10.517 0.303 1.00 98.69 85 TYR A C 1
ATOM 704 O O . TYR A 1 85 ? 1.119 -11.053 1.000 1.00 98.69 85 TYR A O 1
ATOM 712 N N . GLU A 1 86 ? 3.269 -10.843 0.425 1.00 98.38 86 GLU A N 1
ATOM 713 C CA . GLU A 1 86 ? 3.731 -11.862 1.374 1.00 98.38 86 GLU A CA 1
ATOM 714 C C . GLU A 1 86 ? 3.370 -11.486 2.821 1.00 98.38 86 GLU A C 1
ATOM 716 O O . GLU A 1 86 ? 2.845 -12.317 3.570 1.00 98.38 86 GLU A O 1
ATOM 721 N N . LYS A 1 87 ? 3.568 -10.214 3.205 1.00 97.69 87 LYS A N 1
ATOM 722 C CA . LYS A 1 87 ? 3.133 -9.679 4.510 1.00 97.69 87 LYS A CA 1
ATOM 723 C C . LYS A 1 87 ? 1.618 -9.814 4.692 1.00 97.69 87 LYS A C 1
ATOM 725 O O . LYS A 1 87 ? 1.166 -10.181 5.776 1.00 97.69 87 LYS A O 1
ATOM 730 N N . PHE A 1 88 ? 0.828 -9.549 3.652 1.00 98.25 88 PHE A N 1
ATOM 731 C CA . PHE A 1 88 ? -0.623 -9.716 3.694 1.00 98.25 88 PHE A CA 1
ATOM 732 C C . PHE A 1 88 ? -1.027 -11.167 3.963 1.00 98.25 88 PHE A C 1
ATOM 734 O O . PHE A 1 88 ? -1.820 -11.402 4.871 1.00 98.25 88 PHE A O 1
ATOM 741 N N . LEU A 1 89 ? -0.446 -12.144 3.263 1.00 97.62 89 LEU A N 1
ATOM 742 C CA . LEU A 1 89 ? -0.753 -13.558 3.493 1.00 97.62 89 LEU A CA 1
ATOM 743 C C . LEU A 1 89 ? -0.366 -14.035 4.897 1.00 97.62 89 LEU A C 1
ATOM 745 O O . LEU A 1 89 ? -1.068 -14.860 5.481 1.00 97.62 89 LEU A O 1
ATOM 749 N N . GLN A 1 90 ? 0.736 -13.517 5.445 1.00 96.50 90 GLN A N 1
ATOM 750 C CA . GLN A 1 90 ? 1.179 -13.845 6.802 1.00 96.50 90 GLN A CA 1
ATOM 751 C C . GLN A 1 90 ? 0.218 -13.314 7.872 1.00 96.50 90 GLN A C 1
ATOM 753 O O . GLN A 1 90 ? -0.028 -13.994 8.868 1.00 96.50 90 GLN A O 1
ATOM 758 N N . LEU A 1 91 ? -0.306 -12.100 7.685 1.00 94.81 91 LEU A N 1
ATOM 759 C CA . LEU A 1 91 ? -1.152 -11.430 8.676 1.00 94.81 91 LEU A CA 1
ATOM 760 C C . LEU A 1 91 ? -2.644 -11.757 8.515 1.00 94.81 91 LEU A C 1
ATOM 762 O O . LEU A 1 91 ? -3.364 -11.813 9.510 1.00 94.81 91 LEU A O 1
ATOM 766 N N . PHE A 1 92 ? -3.105 -11.987 7.284 1.00 95.25 92 PHE A N 1
ATOM 767 C CA . PHE A 1 92 ? -4.520 -12.139 6.933 1.00 95.25 92 PHE A CA 1
ATOM 768 C C . PHE A 1 92 ? -4.771 -13.346 6.003 1.00 95.25 92 PHE A C 1
ATOM 770 O O . PHE A 1 92 ? -5.331 -13.188 4.916 1.00 95.25 92 PHE A O 1
ATOM 777 N N . PRO A 1 93 ? -4.410 -14.580 6.411 1.00 94.06 93 PRO A N 1
ATOM 778 C CA . PRO A 1 93 ? -4.505 -15.764 5.549 1.00 94.06 93 PRO A CA 1
ATOM 779 C C . PRO A 1 93 ? -5.940 -16.096 5.103 1.00 94.06 93 PRO A C 1
ATOM 781 O O . PRO A 1 93 ? -6.135 -16.603 4.003 1.00 94.06 93 PRO A O 1
ATOM 784 N N . GLU A 1 94 ? -6.949 -15.771 5.908 1.00 95.19 94 GLU A N 1
ATOM 785 C CA . GLU A 1 94 ? -8.366 -16.038 5.607 1.00 95.19 94 GLU A CA 1
ATOM 786 C C . GLU A 1 94 ? -9.103 -14.787 5.096 1.00 95.19 94 GLU A C 1
ATOM 788 O O . GLU A 1 94 ? -10.324 -14.669 5.218 1.00 95.19 94 GLU A O 1
ATOM 793 N N . SER A 1 95 ? -8.365 -13.802 4.572 1.00 96.06 95 SER A N 1
ATOM 794 C CA . SER A 1 95 ? -8.968 -12.574 4.064 1.00 96.06 95 SER A CA 1
ATOM 795 C C . SER A 1 95 ? -9.875 -12.834 2.866 1.00 96.06 95 SER A C 1
ATOM 797 O O . SER A 1 95 ? -9.522 -13.540 1.922 1.00 96.06 95 SER A O 1
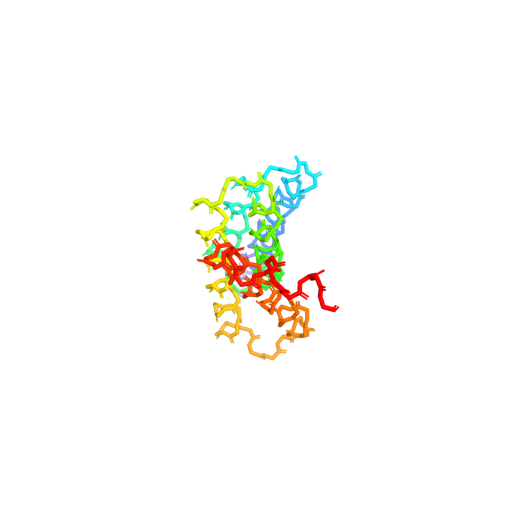ATOM 799 N N . LYS A 1 96 ? -11.004 -12.124 2.828 1.00 96.88 96 LYS A N 1
ATOM 800 C CA . LYS A 1 96 ? -11.862 -12.042 1.639 1.00 96.88 96 LYS A CA 1
ATOM 801 C C . LYS A 1 96 ? -11.200 -11.341 0.444 1.00 96.88 96 LYS A C 1
ATOM 803 O O . LYS A 1 96 ? -11.751 -11.399 -0.646 1.00 96.88 96 LYS A O 1
ATOM 808 N N . PHE A 1 97 ? -10.088 -10.631 0.654 1.00 97.69 97 PHE A N 1
ATOM 809 C CA . PHE A 1 97 ? -9.343 -9.947 -0.407 1.00 97.69 97 PHE A CA 1
ATOM 810 C C . PHE A 1 97 ? -8.234 -10.820 -1.008 1.00 97.69 97 PHE A C 1
ATOM 812 O O . PHE A 1 97 ? -7.456 -10.320 -1.809 1.00 97.69 97 PHE A O 1
ATOM 819 N N . ARG A 1 98 ? -8.147 -12.103 -0.626 1.00 96.81 98 ARG A N 1
ATOM 820 C CA . ARG A 1 98 ? -7.117 -13.039 -1.097 1.00 96.81 98 ARG A CA 1
ATOM 821 C C . ARG A 1 98 ? -6.993 -13.073 -2.623 1.00 96.81 98 ARG A C 1
ATOM 823 O O . ARG A 1 98 ? -5.905 -12.846 -3.125 1.00 96.81 98 ARG A O 1
ATOM 830 N N . GLU A 1 99 ? -8.101 -13.283 -3.326 1.00 97.81 99 GLU A N 1
ATOM 831 C CA . GLU A 1 99 ? -8.122 -13.321 -4.796 1.00 97.81 99 GLU A CA 1
ATOM 832 C C . GLU A 1 99 ? -7.636 -11.989 -5.398 1.00 97.81 99 GLU A C 1
ATOM 8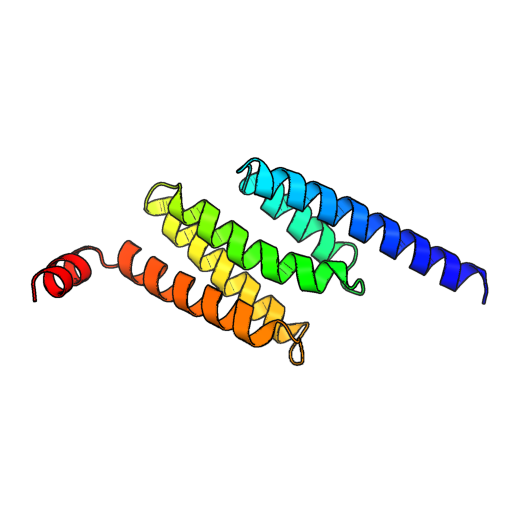34 O O . GLU A 1 99 ? -6.764 -11.978 -6.255 1.00 97.81 99 GLU A O 1
ATOM 839 N N . GLU A 1 100 ? -8.097 -10.851 -4.859 1.00 98.25 100 GLU A N 1
ATOM 840 C CA . GLU A 1 100 ? -7.682 -9.518 -5.328 1.00 98.25 100 GLU A CA 1
ATOM 841 C C . GLU A 1 100 ? -6.166 -9.291 -5.181 1.00 98.25 100 GLU A C 1
ATOM 843 O O . GLU A 1 100 ? -5.534 -8.711 -6.063 1.00 98.25 100 GLU A O 1
ATOM 848 N N . VAL A 1 101 ? -5.562 -9.716 -4.067 1.00 98.31 101 VAL A N 1
ATOM 849 C CA . VAL A 1 101 ? -4.117 -9.534 -3.868 1.00 98.31 101 VAL A CA 1
ATOM 850 C C . VAL A 1 101 ? -3.274 -10.560 -4.624 1.00 98.31 101 VAL A C 1
ATOM 852 O O . VAL A 1 101 ? -2.135 -10.243 -4.956 1.00 98.31 101 VAL A O 1
ATOM 855 N N . GLU A 1 102 ? -3.815 -11.750 -4.900 1.00 98.44 102 GLU A N 1
ATOM 856 C CA . GLU A 1 102 ? -3.200 -12.758 -5.773 1.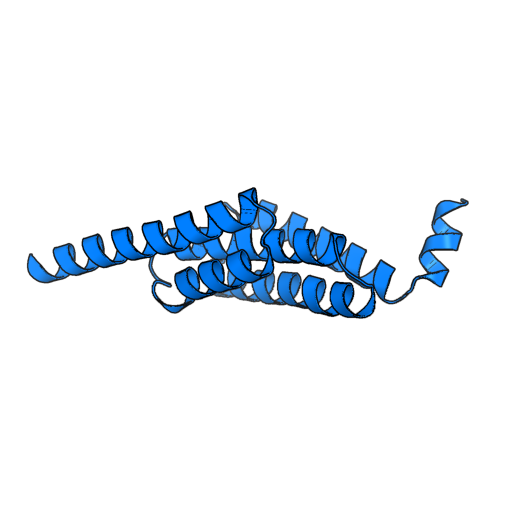00 98.44 102 GLU A CA 1
ATOM 857 C C . GLU A 1 102 ? -3.121 -12.220 -7.213 1.00 98.44 102 GLU A C 1
ATOM 859 O O . GLU A 1 102 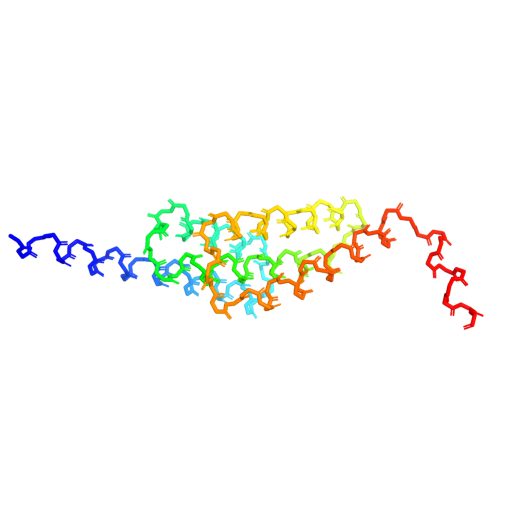? -2.040 -12.231 -7.801 1.00 98.44 102 GLU A O 1
ATOM 864 N N . ASP A 1 103 ? -4.194 -11.601 -7.718 1.00 98.62 103 ASP A N 1
ATOM 865 C CA . ASP A 1 103 ? -4.198 -10.939 -9.030 1.00 98.62 103 ASP A CA 1
ATOM 866 C C . ASP A 1 103 ? -3.127 -9.836 -9.126 1.00 98.62 103 ASP A C 1
ATOM 868 O O . ASP A 1 103 ? -2.359 -9.772 -10.090 1.00 98.62 103 ASP A O 1
ATOM 872 N N . TYR A 1 104 ? -3.030 -8.966 -8.111 1.00 98.75 104 TYR A N 1
ATOM 873 C CA . TYR A 1 104 ? -2.001 -7.919 -8.082 1.00 98.75 104 TYR A CA 1
ATOM 874 C C . TYR A 1 104 ? -0.582 -8.489 -7.970 1.00 98.75 104 TYR A C 1
ATOM 876 O O . TYR A 1 104 ? 0.358 -7.931 -8.540 1.00 98.75 104 TYR A O 1
ATOM 884 N N . HIS A 1 105 ? -0.401 -9.578 -7.227 1.00 98.62 105 HIS A N 1
ATOM 885 C CA . HIS A 1 105 ? 0.891 -10.241 -7.101 1.00 98.62 105 HIS A CA 1
ATOM 886 C C . HIS A 1 105 ? 1.360 -10.812 -8.443 1.00 98.62 105 HIS A C 1
ATOM 888 O O . HIS A 1 105 ? 2.508 -10.584 -8.835 1.00 98.62 105 HIS A O 1
ATOM 894 N N . ASP A 1 106 ? 0.471 -11.481 -9.174 1.00 98.62 106 ASP A N 1
ATOM 895 C CA . ASP A 1 106 ? 0.777 -12.045 -10.487 1.00 98.62 106 ASP A CA 1
ATOM 896 C C . ASP A 1 106 ? 1.077 -10.942 -11.514 1.00 98.62 106 ASP A C 1
ATOM 898 O O . ASP A 1 106 ? 2.040 -11.044 -12.282 1.00 98.62 106 ASP A O 1
ATOM 902 N N . GLU A 1 107 ? 0.334 -9.830 -11.467 1.00 98.56 107 GLU A N 1
ATOM 903 C CA . GLU A 1 107 ? 0.631 -8.633 -12.259 1.00 98.56 107 GLU A CA 1
ATOM 904 C C . GLU A 1 107 ? 2.034 -8.081 -11.947 1.00 98.56 107 GLU A C 1
ATOM 906 O O . GLU A 1 107 ? 2.821 -7.810 -12.861 1.00 98.56 107 GLU A O 1
ATOM 911 N N . ALA A 1 108 ? 2.373 -7.929 -10.663 1.00 98.50 108 ALA A N 1
ATOM 912 C CA . ALA A 1 108 ? 3.672 -7.418 -10.238 1.00 98.50 108 ALA A CA 1
ATOM 913 C C . ALA A 1 108 ? 4.826 -8.346 -10.651 1.00 98.50 108 ALA A C 1
ATOM 915 O O . ALA A 1 108 ? 5.875 -7.849 -11.064 1.00 98.50 108 ALA A O 1
ATOM 916 N N . LEU A 1 109 ? 4.641 -9.670 -10.581 1.00 98.25 109 LEU A N 1
ATOM 917 C CA . LEU A 1 109 ? 5.626 -10.652 -11.042 1.00 98.25 109 LEU A CA 1
ATOM 918 C C . LEU A 1 109 ? 5.859 -10.563 -12.549 1.00 98.25 109 LEU A C 1
ATOM 920 O O . LEU A 1 109 ? 7.013 -10.495 -12.976 1.00 98.25 109 LEU A O 1
ATOM 924 N N . SER A 1 110 ? 4.785 -10.519 -13.343 1.00 97.88 110 SER A N 1
ATOM 925 C CA . SER A 1 110 ? 4.885 -10.386 -14.800 1.00 97.88 110 SER A CA 1
ATOM 926 C C . SER A 1 110 ? 5.630 -9.106 -15.175 1.00 97.88 110 SER A C 1
ATOM 928 O O . SER A 1 110 ? 6.629 -9.149 -15.890 1.00 97.88 110 SER A O 1
ATOM 930 N N . LYS A 1 111 ? 5.213 -7.963 -14.618 1.00 97.38 111 LYS A N 1
ATOM 931 C CA . LYS A 1 111 ? 5.841 -6.669 -14.912 1.00 97.38 111 LYS A CA 1
ATOM 932 C C . LYS A 1 111 ? 7.286 -6.584 -14.414 1.00 97.38 111 LYS A C 1
ATOM 934 O O . LYS A 1 111 ? 8.112 -5.912 -15.032 1.00 97.38 111 LYS A O 1
ATOM 939 N N . LEU A 1 112 ? 7.620 -7.243 -13.302 1.00 96.75 112 LEU A N 1
ATOM 940 C CA . LEU A 1 112 ? 9.001 -7.331 -12.824 1.00 96.75 112 LEU A CA 1
ATOM 941 C C . LEU A 1 112 ? 9.874 -8.127 -13.799 1.00 96.75 112 LEU A C 1
ATOM 943 O O . LEU A 1 112 ? 10.985 -7.684 -14.093 1.00 96.75 112 LEU A O 1
ATOM 947 N N . ALA A 1 113 ? 9.374 -9.258 -14.304 1.00 95.75 113 ALA A N 1
ATOM 948 C CA . ALA A 1 113 ? 10.077 -10.065 -15.295 1.00 95.75 113 ALA A CA 1
ATOM 949 C C . ALA A 1 113 ? 10.339 -9.260 -16.577 1.00 95.75 113 ALA A C 1
ATOM 951 O O . ALA A 1 113 ? 11.480 -9.217 -17.033 1.00 95.75 113 ALA A O 1
ATOM 952 N N . ASP A 1 114 ? 9.340 -8.525 -17.076 1.00 94.62 114 ASP A N 1
ATOM 953 C CA . ASP A 1 114 ? 9.480 -7.681 -18.271 1.00 94.62 114 ASP A CA 1
ATOM 954 C C . ASP A 1 114 ? 10.559 -6.599 -18.103 1.00 94.62 114 ASP A C 1
ATOM 956 O O . ASP A 1 114 ? 11.340 -6.318 -19.013 1.00 94.62 114 ASP A O 1
ATOM 960 N N . VAL A 1 115 ? 10.638 -5.992 -16.914 1.00 93.50 115 VAL A N 1
ATOM 961 C CA . VAL A 1 115 ? 11.650 -4.971 -16.596 1.00 93.50 115 VAL A CA 1
ATOM 962 C C . VAL A 1 115 ? 13.050 -5.572 -16.459 1.00 93.50 115 VAL A C 1
ATOM 964 O O . VAL A 1 115 ? 14.037 -4.895 -16.756 1.00 93.50 115 VAL A O 1
ATOM 967 N N . GLN A 1 116 ? 13.159 -6.815 -15.988 1.00 90.19 116 GLN A N 1
ATOM 968 C CA . GLN A 1 116 ? 14.439 -7.498 -15.798 1.00 90.19 116 GLN A CA 1
ATOM 969 C C . GLN A 1 116 ? 14.958 -8.169 -17.073 1.00 90.19 116 GLN A C 1
ATOM 971 O O . GLN A 1 116 ? 16.176 -8.269 -17.226 1.00 90.19 116 GLN A O 1
ATOM 976 N N . ASN A 1 117 ? 14.073 -8.587 -17.983 1.00 88.69 117 ASN A N 1
ATOM 977 C CA . ASN A 1 117 ? 14.437 -9.247 -19.233 1.00 88.69 117 ASN A CA 1
ATOM 978 C C . ASN A 1 117 ? 13.770 -8.613 -20.473 1.00 88.69 117 ASN A C 1
ATOM 980 O O . ASN A 1 117 ? 12.924 -9.233 -21.119 1.00 88.69 117 ASN A O 1
ATOM 984 N N . PRO A 1 118 ? 14.158 -7.382 -20.851 1.00 74.38 118 PRO A N 1
ATOM 985 C CA . PRO A 1 118 ? 13.490 -6.644 -21.924 1.00 74.38 118 PRO A CA 1
ATOM 986 C C . PRO A 1 118 ? 13.674 -7.251 -23.330 1.00 74.38 118 PRO A C 1
ATOM 988 O O . PRO A 1 118 ? 12.918 -6.901 -24.235 1.00 74.38 118 PRO A O 1
ATOM 991 N N . GLU A 1 119 ? 14.660 -8.132 -23.540 1.00 69.94 119 GLU A N 1
ATOM 992 C CA . GLU A 1 119 ? 14.953 -8.732 -24.854 1.00 69.94 119 GLU A CA 1
ATOM 993 C C . GLU A 1 119 ? 14.004 -9.901 -25.203 1.00 69.94 119 GLU A C 1
ATOM 995 O O . GLU A 1 119 ? 13.574 -9.997 -26.350 1.00 69.94 119 GLU A O 1
ATOM 1000 N N . GLU A 1 120 ? 13.575 -10.721 -24.232 1.00 60.06 120 GLU A N 1
ATOM 1001 C CA . GLU A 1 120 ? 12.625 -11.835 -24.462 1.00 60.06 120 GLU A CA 1
ATOM 1002 C C . GLU A 1 120 ? 11.187 -11.361 -24.758 1.00 60.06 120 GLU A C 1
ATOM 1004 O O . GLU A 1 120 ? 10.454 -11.993 -25.524 1.00 60.06 120 GLU A O 1
ATOM 1009 N N . VAL A 1 121 ? 10.767 -10.226 -24.190 1.00 60.75 121 VAL A N 1
ATOM 1010 C CA . VAL A 1 121 ? 9.407 -9.676 -24.375 1.00 60.75 121 VAL A CA 1
ATOM 1011 C C . VAL A 1 121 ? 9.198 -9.148 -25.801 1.00 60.75 121 VAL A C 1
ATOM 1013 O O . VAL A 1 121 ? 8.102 -9.230 -26.364 1.00 60.75 121 VAL A O 1
ATOM 1016 N N . ALA A 1 122 ? 10.258 -8.623 -26.418 1.00 58.91 122 ALA A N 1
ATOM 1017 C CA . ALA A 1 122 ? 10.205 -8.102 -27.780 1.00 58.91 122 ALA A CA 1
ATOM 1018 C C . ALA A 1 122 ? 9.995 -9.212 -28.827 1.00 58.91 122 ALA A C 1
ATOM 1020 O O . ALA A 1 122 ? 9.348 -8.970 -29.846 1.00 58.91 122 ALA A O 1
ATOM 1021 N N . GLU A 1 123 ? 10.496 -10.424 -28.568 1.00 52.91 123 GLU A N 1
ATOM 1022 C CA . GLU A 1 123 ? 10.369 -11.571 -29.475 1.00 52.91 123 GLU A CA 1
ATOM 1023 C C . GLU A 1 123 ? 9.004 -12.269 -29.362 1.00 52.91 123 GLU A C 1
ATOM 1025 O O . GLU A 1 123 ? 8.446 -12.687 -30.377 1.00 52.91 123 GLU A O 1
ATOM 1030 N N . SER A 1 124 ? 8.407 -12.332 -28.166 1.00 55.28 124 SER A N 1
ATOM 1031 C CA . SER A 1 124 ? 7.075 -12.930 -27.959 1.00 55.28 124 SER A CA 1
ATOM 1032 C C . SER A 1 124 ? 5.921 -12.073 -28.498 1.00 55.28 124 SER A C 1
ATOM 1034 O O . SER A 1 124 ? 4.861 -12.599 -28.830 1.00 55.28 124 SER A O 1
ATOM 1036 N N . SER A 1 125 ? 6.136 -10.764 -28.651 1.00 54.97 125 SER A N 1
ATOM 1037 C CA . SER A 1 125 ? 5.145 -9.809 -29.171 1.00 54.97 125 SER A CA 1
ATOM 1038 C C . SER A 1 125 ? 5.046 -9.779 -30.708 1.00 54.97 125 SER A C 1
ATOM 1040 O O . SER A 1 125 ? 4.191 -9.078 -31.252 1.00 54.97 125 SER A O 1
ATOM 1042 N N . GLN A 1 126 ? 5.930 -10.491 -31.419 1.00 49.50 126 GLN A N 1
ATOM 1043 C CA . GLN A 1 126 ? 5.946 -10.579 -32.890 1.00 49.50 126 GLN A CA 1
ATOM 1044 C C . GLN A 1 126 ? 5.463 -11.936 -33.443 1.00 49.50 126 GLN A C 1
ATOM 1046 O O . GLN A 1 126 ? 5.531 -12.144 -34.657 1.00 49.50 126 GLN A O 1
ATOM 1051 N N . GLY A 1 127 ? 4.995 -12.844 -32.576 1.00 41.72 127 GLY A N 1
ATOM 1052 C CA . GLY A 1 127 ? 4.527 -14.195 -32.920 1.00 41.72 127 GLY A CA 1
ATOM 1053 C C . GLY A 1 127 ? 3.025 -14.316 -33.141 1.00 41.72 127 GLY A C 1
ATOM 1054 O O . GLY A 1 127 ? 2.259 -13.654 -32.408 1.00 41.72 127 GLY A O 1
#

Solvent-accessible surface area (backbone atoms only — not comparable to full-atom values): 6577 Å² total; per-residue (Å²): 117,71,69,57,56,53,51,51,54,50,50,47,54,49,27,46,51,35,38,54,53,12,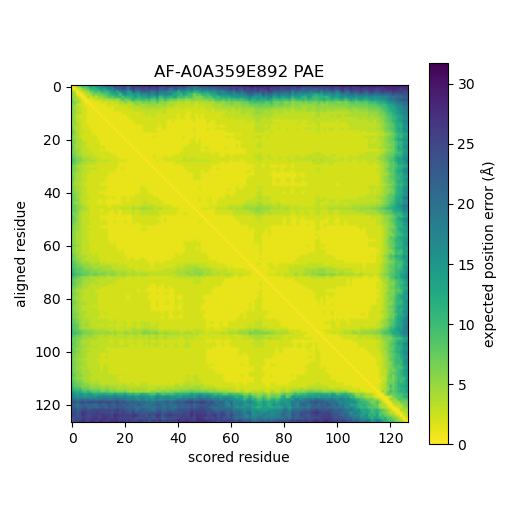51,52,23,50,78,67,70,36,37,71,60,14,47,54,26,21,50,49,17,33,74,76,28,62,90,35,79,49,14,62,53,26,41,54,53,38,26,50,40,24,42,60,44,16,75,76,44,59,67,85,52,20,46,60,24,21,51,51,16,43,54,39,46,54,51,39,48,74,76,44,72,86,44,92,55,50,67,63,43,50,55,50,39,53,51,30,51,54,56,33,49,47,68,74,42,61,72,64,56,61,60,63,74,75,110

Foldseek 3Di:
DVVVVVVVVVLQVVLVVLQVQLVVCVVVLVLVSSLVSLVVSCVSRVVYPSVLVSLLVNLVSLCSVLVPDDLVSNLVSLVVSLVSLVVNCVSPVPDPCNVVSVVSNVVSVVSNVCSVCVPVVVVVVVD

Sequence (127 aa):
QEAAGYIDELREKLARKSYEAAQFYVRTEQYKAAAIYLDRTIDQYPESKWAERALVDQIKNYIDYADRSVASKQAERYTKSIETYEKFLQLFPESKFREEVEDYHDEALSKLADVQNPEEVAESSQG

Radius of gyration: 17.0 Å; Cα contacts (8 Å, |Δi|>4): 136; chains: 1; bounding box: 31×28×64 Å

Mean predicted aligned error: 4.73 Å

Nearest PDB structures (foldseek):
  3qky-assembly1_A  TM=9.583E-01  e=1.259E-07  Rhodothermus marinus DSM 4252
  5efr-assembly1_A  TM=9.493E-01  e=7.171E-07  Rhodothermus marinus
  9hmf-assembly1_K  TM=6.983E-01  e=2.330E-01  Campylobacter jejuni
  4i1a-assembly3_B  TM=6.804E-01  e=1.900E+00  Bacillus subtilis subsp. subtilis str. 168
  3q15-assembly1_A-2  TM=4.729E-01  e=7.562E-01  Bacillus subtilis

pLDDT: mean 92.83, std 12.2, range [41.72, 98.88]

Secondary structure (DSSP, 8-state):
-HHHHHHHHHHHHHHHHHHHHHHHHHHTT-HHHHHHHHHHHHHH-TTSHHHHHHHHHHHHHHHHHHHTS-HHHHHHHHHHHHHHHHHHHHH-TT-TTHHHHHHHHHHHHHHHHHHH-HHHHHHHTT-